Protein AF-A0A914J1D0-F1 (afdb_monomer_lite)

Radius of gyration: 21.4 Å; chains: 1; bounding box: 30×57×50 Å

Sequence (92 aa):
MIYHVSCHLLTYEIAFFRVMGAHKTFLIKRKYARAQKSNRPLPQWVRMKTGNKIRYNAKLLSCFQPIQYVCHQNRQVHSTLLIIQVTLWLSF

pLDDT: mean 70.21, std 15.89, range [41.91, 94.75]

Structure (mmCIF, N/CA/C/O backbone):
data_AF-A0A914J1D0-F1
#
_entry.id   AF-A0A914J1D0-F1
#
loop_
_atom_site.group_PDB
_atom_site.id
_atom_site.type_symbol
_atom_site.label_atom_id
_atom_site.label_alt_id
_atom_site.label_comp_id
_atom_site.label_asym_id
_atom_site.label_entity_id
_atom_site.label_seq_id
_atom_site.pdbx_PDB_ins_code
_atom_site.Cartn_x
_atom_site.Cartn_y
_atom_site.Cartn_z
_atom_site.occupancy
_atom_site.B_iso_or_equiv
_atom_site.auth_seq_id
_atom_site.auth_comp_id
_atom_site.auth_asym_id
_atom_site.auth_atom_id
_atom_site.pdbx_PDB_model_num
ATOM 1 N N . MET A 1 1 ? -0.233 34.440 -28.498 1.00 54.78 1 MET A N 1
ATOM 2 C CA . MET A 1 1 ? 0.849 33.602 -29.070 1.00 54.78 1 MET A CA 1
ATOM 3 C C . MET A 1 1 ? 1.921 33.180 -28.053 1.00 54.78 1 MET A C 1
ATOM 5 O O . MET A 1 1 ? 2.751 32.357 -28.399 1.00 54.78 1 MET A O 1
ATOM 9 N N . ILE A 1 2 ? 1.892 33.658 -26.799 1.00 53.38 2 ILE A N 1
ATOM 10 C CA . ILE A 1 2 ? 2.908 33.324 -25.775 1.00 53.38 2 ILE A CA 1
ATOM 11 C C . ILE A 1 2 ? 2.503 32.090 -24.934 1.00 53.38 2 ILE A C 1
ATOM 13 O O . ILE A 1 2 ? 3.347 31.280 -24.573 1.00 53.38 2 ILE A O 1
ATOM 17 N N . TYR A 1 3 ? 1.201 31.851 -24.730 1.00 53.41 3 TYR A N 1
ATOM 18 C CA . TYR A 1 3 ? 0.690 30.719 -23.935 1.00 53.41 3 TYR A CA 1
ATOM 19 C C . TYR A 1 3 ? 0.777 29.338 -24.614 1.00 53.41 3 TYR A C 1
ATOM 21 O O . TYR A 1 3 ? 0.647 28.318 -23.945 1.00 53.41 3 TYR A O 1
ATOM 29 N N . HIS A 1 4 ? 1.003 29.280 -25.932 1.00 55.62 4 HIS A N 1
ATOM 30 C CA . HIS A 1 4 ? 1.105 28.009 -26.664 1.00 55.62 4 HIS A CA 1
ATOM 31 C C . HIS A 1 4 ? 2.498 27.365 -26.521 1.00 55.62 4 HIS A C 1
ATOM 33 O 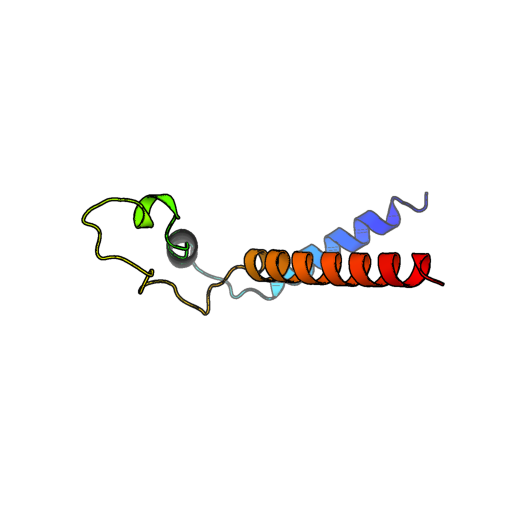O . HIS A 1 4 ? 2.630 26.144 -26.541 1.00 55.62 4 HIS A O 1
ATOM 39 N N . VAL A 1 5 ? 3.542 28.175 -26.307 1.00 55.78 5 VAL A N 1
ATOM 40 C CA . VAL A 1 5 ? 4.933 27.701 -26.196 1.00 55.78 5 VAL A CA 1
ATOM 41 C C . VAL A 1 5 ? 5.210 27.080 -24.819 1.00 55.78 5 VAL A C 1
ATOM 43 O O . VAL A 1 5 ? 5.932 26.091 -24.719 1.00 55.78 5 VAL A O 1
ATOM 46 N N . SER A 1 6 ? 4.556 27.564 -23.758 1.00 55.94 6 SER A N 1
ATOM 47 C CA . SER A 1 6 ? 4.678 26.992 -22.406 1.00 55.94 6 SER A CA 1
ATOM 48 C C . SER A 1 6 ? 4.064 25.590 -22.276 1.00 55.94 6 SER A C 1
ATOM 50 O O . SER A 1 6 ? 4.510 24.801 -21.446 1.00 55.94 6 SER A O 1
ATOM 52 N N . CYS A 1 7 ? 3.065 25.250 -23.101 1.00 50.38 7 CYS A N 1
ATOM 53 C CA . CYS A 1 7 ? 2.402 23.942 -23.059 1.00 50.38 7 CYS A CA 1
ATOM 54 C C . CYS A 1 7 ? 3.299 22.817 -23.605 1.00 50.38 7 CYS A C 1
ATOM 56 O O . CYS A 1 7 ? 3.330 21.722 -23.047 1.00 50.38 7 CYS A O 1
ATOM 58 N N . HIS A 1 8 ? 4.100 23.104 -24.635 1.00 56.94 8 HIS A N 1
ATOM 59 C CA . HIS A 1 8 ? 5.025 22.134 -25.220 1.00 56.94 8 HIS A CA 1
ATOM 60 C C . HIS A 1 8 ? 6.151 21.742 -24.249 1.00 56.94 8 HIS A C 1
ATOM 62 O O . HIS A 1 8 ? 6.426 20.555 -24.097 1.00 56.94 8 HIS A O 1
ATOM 68 N N . LEU A 1 9 ? 6.729 22.691 -23.506 1.00 55.38 9 LEU A N 1
ATOM 69 C CA . LEU A 1 9 ? 7.797 22.420 -22.527 1.00 55.38 9 LEU A CA 1
ATOM 70 C C . LEU A 1 9 ? 7.358 21.472 -21.395 1.00 55.38 9 LEU A C 1
ATOM 72 O O . LEU A 1 9 ? 8.126 20.609 -20.979 1.00 55.38 9 LEU A O 1
ATOM 76 N N . LEU A 1 10 ? 6.093 21.544 -20.970 1.00 55.38 10 LEU A N 1
ATOM 77 C CA . LEU A 1 10 ? 5.536 20.631 -19.965 1.00 55.38 10 LEU A CA 1
ATOM 78 C C . LEU A 1 10 ? 5.400 19.186 -20.477 1.00 55.38 10 LEU A C 1
ATOM 80 O O . LEU A 1 10 ? 5.451 18.249 -19.682 1.00 55.38 10 LEU A O 1
ATOM 84 N N . THR A 1 11 ? 5.255 18.970 -21.790 1.00 58.69 11 THR A N 1
ATOM 85 C CA . THR A 1 11 ? 5.155 17.611 -22.356 1.00 58.69 11 THR A CA 1
ATOM 86 C C . THR A 1 11 ? 6.498 16.877 -22.397 1.00 58.69 11 THR A C 1
ATOM 88 O O . THR A 1 11 ? 6.530 15.665 -22.168 1.00 58.69 11 THR A O 1
ATOM 91 N N . TYR A 1 12 ? 7.606 17.593 -22.616 1.00 59.00 12 TYR A N 1
ATOM 92 C CA . TYR A 1 12 ? 8.948 16.998 -22.664 1.00 59.00 12 TYR A CA 1
ATOM 93 C C . TYR A 1 12 ? 9.468 16.620 -21.268 1.00 59.00 12 TYR A C 1
ATOM 95 O O . TYR A 1 12 ? 10.049 15.548 -21.103 1.00 59.00 12 TYR A O 1
ATOM 103 N N . GLU A 1 13 ? 9.162 17.417 -20.241 1.00 57.00 13 GLU A N 1
ATOM 104 C CA . GLU A 1 13 ? 9.497 17.105 -18.840 1.00 57.00 13 GLU A CA 1
ATOM 105 C C . GLU A 1 13 ? 8.779 15.836 -18.334 1.00 57.00 13 GLU A C 1
ATOM 107 O O . GLU A 1 13 ? 9.373 14.968 -17.688 1.00 57.00 13 GLU A O 1
ATOM 112 N N . ILE A 1 14 ? 7.502 15.657 -18.698 1.00 58.56 14 ILE A N 1
ATOM 113 C CA . ILE A 1 14 ? 6.734 14.442 -18.366 1.00 58.56 14 ILE A CA 1
ATOM 114 C C . ILE A 1 14 ? 7.272 13.216 -19.131 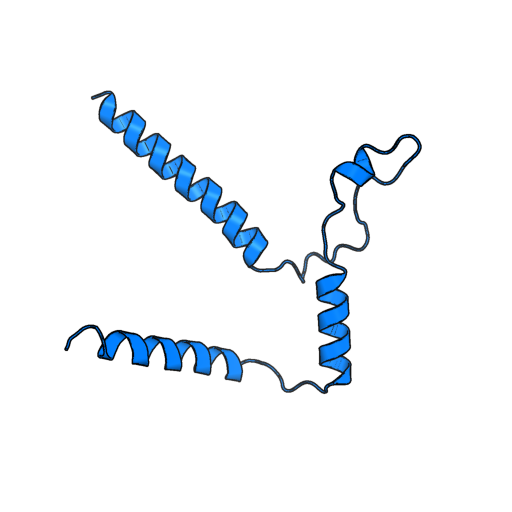1.00 58.56 14 ILE A C 1
ATOM 116 O O . ILE A 1 14 ? 7.213 12.088 -18.628 1.00 58.56 14 ILE A O 1
ATOM 120 N N . ALA A 1 15 ? 7.807 13.411 -20.341 1.00 56.81 15 ALA A N 1
ATOM 121 C CA . ALA A 1 15 ? 8.412 12.342 -21.132 1.00 56.81 15 ALA A CA 1
ATOM 122 C C . ALA A 1 15 ? 9.761 11.875 -20.554 1.00 56.81 15 ALA A C 1
ATOM 124 O O . ALA A 1 15 ? 10.005 10.668 -20.512 1.00 56.81 15 ALA A O 1
ATOM 125 N N . PHE A 1 16 ? 10.593 12.783 -20.034 1.00 53.59 16 PHE A N 1
ATOM 126 C CA . PHE A 1 16 ? 11.893 12.451 -19.435 1.00 53.59 16 PHE A CA 1
ATOM 127 C C . PHE A 1 16 ? 11.762 11.528 -18.208 1.00 53.59 16 PHE A C 1
ATOM 129 O O . PHE A 1 16 ? 12.455 10.514 -18.095 1.00 53.59 16 PHE A O 1
ATOM 136 N N . PHE A 1 17 ? 10.777 11.779 -17.338 1.00 51.03 17 PHE A N 1
ATOM 137 C CA . PHE A 1 17 ? 10.522 10.939 -16.159 1.00 51.03 17 PHE A CA 1
ATOM 138 C C . PHE A 1 17 ? 10.069 9.503 -16.483 1.00 51.03 17 PHE A C 1
ATOM 140 O O . PHE A 1 17 ? 10.221 8.608 -15.648 1.00 51.03 17 PHE A O 1
ATOM 147 N N . ARG A 1 18 ? 9.527 9.243 -17.683 1.00 55.34 18 ARG A N 1
ATOM 148 C CA . ARG A 1 18 ? 9.163 7.879 -18.111 1.00 55.34 18 ARG A CA 1
ATOM 149 C C . ARG A 1 18 ? 10.384 7.018 -18.447 1.00 55.34 18 ARG A C 1
ATOM 151 O O . ARG A 1 18 ? 10.275 5.795 -18.381 1.00 55.34 18 ARG A O 1
ATOM 158 N N . VAL A 1 19 ? 11.521 7.633 -18.779 1.00 56.88 19 VAL A N 1
ATOM 159 C CA . VAL A 1 19 ? 12.717 6.943 -19.294 1.00 56.88 19 VAL A CA 1
ATOM 160 C C . VAL A 1 19 ? 13.640 6.447 -18.172 1.00 56.88 19 VAL A C 1
ATOM 162 O O . VAL A 1 19 ? 14.345 5.462 -18.361 1.00 56.88 19 VAL A O 1
ATOM 165 N N . MET A 1 20 ? 13.576 7.022 -16.964 1.00 68.00 20 MET A N 1
ATOM 166 C CA . MET A 1 20 ? 14.396 6.571 -15.822 1.00 68.00 20 MET A CA 1
ATOM 167 C C . MET A 1 20 ? 13.833 5.347 -15.070 1.00 68.00 20 MET A C 1
ATOM 169 O O . MET A 1 20 ? 14.386 4.913 -14.059 1.00 68.00 20 MET A O 1
ATOM 173 N N . GLY A 1 21 ? 12.715 4.776 -15.529 1.00 67.44 21 GLY A N 1
ATOM 174 C CA . GLY A 1 21 ? 12.129 3.573 -14.944 1.00 67.44 21 GLY A CA 1
ATOM 175 C C . GLY A 1 21 ? 12.717 2.296 -15.544 1.00 67.44 21 GLY A C 1
ATOM 176 O O . GLY A 1 21 ? 12.671 2.092 -16.752 1.00 67.44 21 GLY A O 1
ATOM 177 N N . ALA A 1 22 ? 13.199 1.372 -14.710 1.00 78.94 22 ALA A N 1
ATOM 178 C CA . ALA A 1 22 ? 13.629 0.060 -15.196 1.00 78.94 22 ALA A CA 1
ATOM 179 C C . ALA A 1 22 ? 12.465 -0.702 -15.868 1.00 78.94 22 ALA A C 1
ATOM 181 O O . ALA A 1 22 ? 11.369 -0.790 -15.305 1.00 78.94 22 ALA A O 1
ATOM 182 N N . HIS A 1 23 ? 12.711 -1.321 -17.028 1.00 85.06 23 HIS A N 1
ATOM 183 C CA . HIS A 1 23 ? 11.702 -2.106 -17.744 1.00 85.06 23 HIS A CA 1
ATOM 184 C C . HIS A 1 23 ? 11.279 -3.335 -16.913 1.00 85.06 23 HIS A C 1
ATOM 186 O O . HIS A 1 23 ? 12.080 -4.226 -16.632 1.00 85.06 23 HIS A O 1
ATOM 192 N N . LYS A 1 24 ? 10.015 -3.373 -16.466 1.00 85.75 24 LYS A N 1
ATOM 193 C CA . LYS A 1 24 ? 9.446 -4.468 -15.65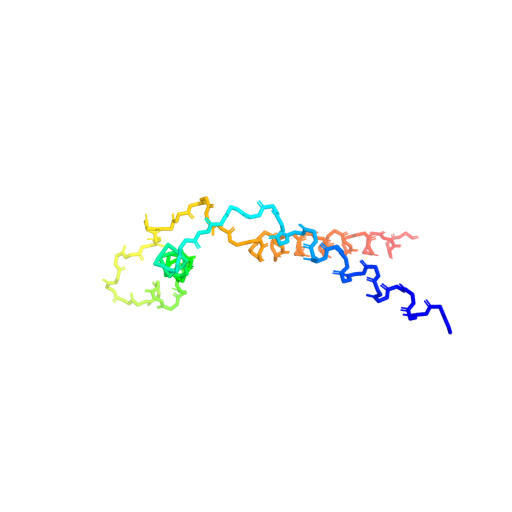4 1.00 85.75 24 LYS A CA 1
ATOM 194 C C . LYS A 1 24 ? 8.414 -5.273 -16.440 1.00 85.75 24 LYS A C 1
ATOM 196 O O . LYS A 1 24 ? 7.636 -4.713 -17.214 1.00 85.75 24 LYS A O 1
ATOM 201 N N . THR A 1 25 ? 8.332 -6.570 -16.150 1.00 94.38 25 THR A N 1
ATOM 202 C CA . THR A 1 25 ? 7.292 -7.455 -16.697 1.00 94.38 25 THR A CA 1
ATOM 203 C C . THR A 1 25 ? 5.902 -7.107 -16.147 1.00 94.38 25 THR A C 1
ATOM 205 O O . THR A 1 25 ? 5.761 -6.493 -15.083 1.00 94.38 25 THR A O 1
ATOM 208 N N . PHE A 1 26 ? 4.843 -7.517 -16.852 1.00 93.38 26 PHE A N 1
ATOM 209 C CA . PHE A 1 26 ? 3.452 -7.264 -16.447 1.00 93.38 26 PHE A CA 1
ATOM 210 C C . PHE A 1 26 ? 3.107 -7.859 -15.071 1.00 93.38 26 PHE A C 1
ATOM 212 O O . PHE A 1 26 ? 2.434 -7.222 -14.260 1.00 93.38 26 PHE A O 1
ATOM 219 N N . LEU A 1 27 ? 3.629 -9.050 -14.765 1.00 94.75 27 LEU A N 1
ATOM 220 C CA . LEU A 1 27 ? 3.430 -9.708 -13.471 1.00 94.75 27 LEU A CA 1
ATOM 221 C C . LEU A 1 27 ? 4.002 -8.877 -12.316 1.00 94.75 27 LEU A C 1
ATOM 223 O O . LEU A 1 27 ? 3.335 -8.696 -11.293 1.00 94.75 27 LEU A O 1
ATOM 227 N N . ILE A 1 28 ? 5.201 -8.319 -12.504 1.00 93.06 28 ILE A N 1
ATOM 228 C CA . ILE A 1 28 ? 5.858 -7.446 -11.527 1.00 93.06 28 ILE A CA 1
ATOM 229 C C . ILE A 1 28 ? 5.056 -6.150 -11.347 1.00 93.06 28 ILE A C 1
ATOM 231 O O . ILE A 1 28 ? 4.767 -5.759 -10.215 1.00 93.06 28 ILE A O 1
ATOM 235 N N . LYS A 1 29 ? 4.609 -5.527 -12.444 1.00 89.62 29 LYS A N 1
ATOM 236 C CA . LYS A 1 29 ? 3.750 -4.329 -12.399 1.00 89.62 29 LYS A CA 1
ATOM 237 C C . LYS A 1 29 ? 2.459 -4.589 -11.612 1.00 89.62 29 LYS A C 1
ATOM 239 O O . LYS A 1 29 ? 2.095 -3.799 -10.742 1.00 89.62 29 LYS A O 1
ATOM 244 N N . ARG A 1 30 ? 1.807 -5.737 -11.832 1.00 94.31 30 ARG A N 1
ATOM 245 C CA . ARG A 1 30 ? 0.597 -6.142 -11.096 1.00 94.31 30 ARG A CA 1
ATOM 246 C C . ARG A 1 30 ? 0.871 -6.363 -9.605 1.00 94.31 30 ARG A C 1
ATOM 248 O O . ARG A 1 30 ? 0.039 -5.998 -8.774 1.00 94.31 30 ARG A O 1
ATOM 255 N N . LYS A 1 31 ? 2.032 -6.930 -9.253 1.00 91.31 31 LYS A N 1
ATOM 256 C CA . LYS A 1 31 ? 2.465 -7.101 -7.856 1.00 91.31 31 LYS A CA 1
ATOM 257 C C . LYS A 1 31 ? 2.658 -5.746 -7.169 1.00 91.31 31 LYS A C 1
ATOM 259 O O . LYS A 1 31 ? 2.134 -5.559 -6.073 1.00 91.31 31 LYS A O 1
ATOM 264 N N . TYR A 1 32 ? 3.315 -4.792 -7.829 1.00 88.62 32 TYR A N 1
ATOM 265 C CA . TYR A 1 32 ? 3.499 -3.442 -7.286 1.00 88.62 32 TYR A CA 1
ATOM 266 C C . TYR A 1 32 ? 2.185 -2.674 -7.145 1.00 88.62 32 TYR A C 1
ATOM 268 O O . TYR A 1 32 ? 1.956 -2.077 -6.099 1.00 88.62 32 TYR A O 1
ATOM 276 N N . ALA A 1 33 ? 1.279 -2.760 -8.122 1.00 88.94 33 ALA A N 1
ATOM 277 C CA . ALA A 1 33 ? -0.036 -2.124 -8.024 1.00 88.94 33 ALA A CA 1
ATOM 278 C C . ALA A 1 33 ? -0.852 -2.656 -6.827 1.00 88.94 33 ALA A C 1
ATOM 280 O O . ALA A 1 33 ? -1.488 -1.888 -6.103 1.00 88.94 33 ALA A O 1
ATOM 281 N N . ARG A 1 34 ? -0.800 -3.973 -6.568 1.00 89.62 34 ARG A N 1
ATOM 282 C CA . AR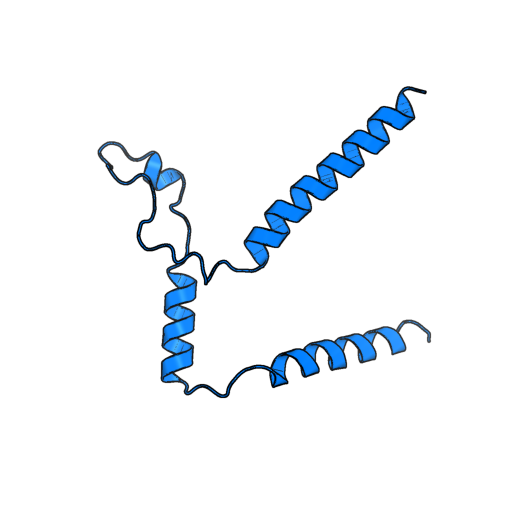G A 1 34 ? -1.425 -4.578 -5.378 1.00 89.62 34 ARG A CA 1
ATOM 283 C C . ARG A 1 34 ? -0.765 -4.098 -4.084 1.00 89.62 34 ARG A C 1
ATOM 285 O O . ARG A 1 34 ? -1.480 -3.709 -3.167 1.00 89.62 34 ARG A O 1
ATOM 292 N N . ALA A 1 35 ? 0.567 -4.073 -4.030 1.00 86.06 35 ALA A N 1
ATOM 293 C CA . ALA A 1 35 ? 1.311 -3.599 -2.862 1.00 86.06 35 ALA A CA 1
ATOM 294 C C . ALA A 1 35 ? 1.006 -2.124 -2.540 1.00 86.06 35 ALA A C 1
ATOM 296 O O . ALA A 1 35 ? 0.723 -1.792 -1.391 1.00 86.06 35 ALA A O 1
ATOM 297 N N . GLN A 1 36 ? 0.954 -1.260 -3.557 1.00 86.06 36 GLN A N 1
ATOM 298 C CA . GLN A 1 36 ? 0.551 0.143 -3.417 1.00 86.06 36 GLN A CA 1
ATOM 299 C C . GLN A 1 36 ? -0.890 0.274 -2.905 1.00 86.06 36 GLN A C 1
ATOM 301 O O . GLN A 1 36 ? -1.161 1.088 -2.024 1.00 86.06 36 GLN A O 1
ATOM 306 N N . LYS A 1 37 ? -1.821 -0.561 -3.392 1.00 86.19 37 LYS A N 1
ATOM 307 C CA . LYS A 1 37 ? -3.213 -0.565 -2.914 1.00 86.19 37 LYS A CA 1
ATOM 308 C C . LYS A 1 37 ? -3.330 -0.998 -1.449 1.00 86.19 37 LYS A C 1
ATOM 310 O O . LYS A 1 37 ? -4.202 -0.487 -0.750 1.00 86.19 37 LYS A O 1
ATOM 315 N N . SER A 1 38 ? -2.483 -1.919 -0.994 1.00 85.69 38 SER A N 1
ATOM 316 C CA . SER A 1 38 ? -2.452 -2.392 0.395 1.00 85.69 38 SER A CA 1
ATOM 317 C C . SER A 1 38 ? -1.785 -1.411 1.364 1.00 85.69 38 SER A C 1
ATOM 319 O O . SER A 1 38 ? -2.073 -1.469 2.558 1.00 85.69 38 SER A O 1
ATOM 321 N N . ASN A 1 39 ? -0.951 -0.488 0.876 1.00 83.81 39 ASN A N 1
ATOM 322 C CA . ASN A 1 39 ? -0.246 0.504 1.692 1.00 83.81 39 ASN A CA 1
ATOM 323 C C . ASN A 1 39 ? -1.146 1.682 2.122 1.00 83.81 39 ASN A C 1
ATOM 325 O O . ASN A 1 39 ? -0.799 2.848 1.947 1.00 83.81 39 ASN A O 1
ATOM 329 N N . ARG A 1 40 ? -2.346 1.386 2.634 1.00 84.25 40 ARG A N 1
ATOM 330 C CA . ARG A 1 40 ? -3.317 2.383 3.107 1.00 84.25 40 ARG A CA 1
ATOM 331 C C . ARG A 1 40 ? -3.309 2.454 4.639 1.00 84.25 40 ARG A C 1
ATOM 333 O O . ARG A 1 40 ? -3.212 1.408 5.294 1.00 84.25 40 ARG A O 1
ATOM 340 N N . PRO A 1 41 ? -3.435 3.656 5.230 1.00 86.06 41 PRO A N 1
ATOM 341 C CA . PRO A 1 41 ? -3.565 3.799 6.675 1.00 86.06 41 PRO A CA 1
ATOM 342 C C . PRO A 1 41 ? -4.909 3.245 7.168 1.00 86.06 41 PRO A C 1
ATOM 344 O O . PRO A 1 41 ? -5.899 3.221 6.436 1.00 86.06 41 PRO A O 1
ATOM 347 N N . LEU A 1 42 ? -4.942 2.807 8.430 1.00 86.88 42 LEU A N 1
ATOM 348 C CA . LEU A 1 42 ? -6.152 2.291 9.070 1.00 86.88 42 LEU A CA 1
ATOM 349 C C . LEU A 1 42 ? -7.234 3.393 9.140 1.00 86.88 42 LEU A C 1
ATOM 351 O O . LEU A 1 42 ? -6.969 4.438 9.754 1.00 86.88 42 LEU A O 1
ATOM 355 N N . PRO A 1 43 ? -8.438 3.174 8.572 1.00 89.81 43 PRO A N 1
ATOM 356 C CA . PRO A 1 43 ? -9.525 4.149 8.613 1.00 89.81 43 PRO A CA 1
ATOM 357 C C . PRO A 1 43 ? -9.992 4.439 10.039 1.00 89.81 43 PRO A C 1
ATOM 359 O O . PRO A 1 43 ? -9.997 3.551 10.894 1.00 89.81 43 PRO A O 1
ATOM 362 N N . GLN A 1 44 ? -10.445 5.669 10.283 1.00 89.31 44 GLN A N 1
ATOM 363 C CA . GLN A 1 44 ? -10.838 6.116 11.620 1.00 89.31 44 GLN A CA 1
ATOM 364 C C . GLN A 1 44 ? -11.999 5.300 12.202 1.00 89.31 44 GLN A C 1
ATOM 366 O O . GLN A 1 44 ? -11.930 4.863 13.345 1.00 89.31 44 GLN A O 1
ATOM 371 N N . TRP A 1 45 ? -13.026 5.003 11.405 1.00 91.31 45 TRP A N 1
ATOM 372 C CA . TRP A 1 45 ? -14.187 4.228 11.856 1.00 91.31 45 TRP A CA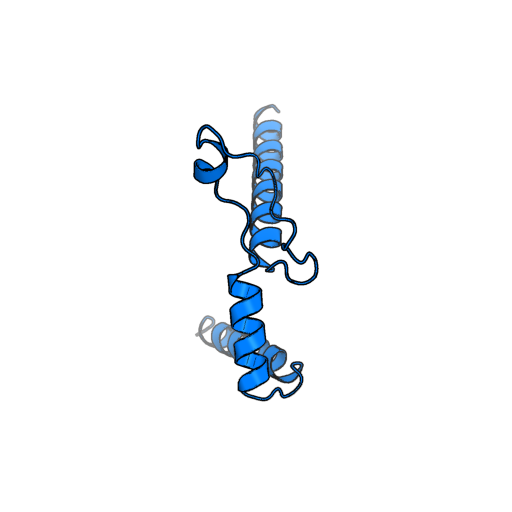 1
ATOM 373 C C . TRP A 1 45 ? -13.839 2.813 12.333 1.00 91.31 45 TRP A C 1
ATOM 375 O O . TRP A 1 45 ? -14.536 2.278 13.187 1.00 91.31 45 TRP A O 1
ATOM 385 N N . VAL A 1 46 ? -12.744 2.211 11.849 1.00 90.50 46 VAL A N 1
ATOM 386 C CA . VAL A 1 46 ? -12.285 0.892 12.323 1.00 90.50 46 VAL A CA 1
ATOM 387 C C . VAL A 1 46 ? -11.758 0.974 13.755 1.00 90.50 46 VAL A C 1
ATOM 389 O O . VAL A 1 46 ? -11.942 0.029 14.522 1.00 90.50 46 VAL A O 1
ATOM 392 N N . ARG A 1 47 ? -11.140 2.105 14.119 1.00 88.06 47 ARG A N 1
ATOM 393 C CA . ARG A 1 47 ? -10.646 2.376 15.478 1.00 88.06 47 ARG A CA 1
ATOM 394 C C . ARG A 1 47 ? -11.790 2.602 16.460 1.00 88.06 47 ARG A C 1
ATOM 396 O O . ARG A 1 47 ? -11.642 2.303 17.634 1.00 88.06 47 ARG A O 1
ATOM 403 N N . MET A 1 48 ? -12.917 3.113 15.964 1.00 88.44 48 MET A N 1
ATOM 404 C CA . MET A 1 48 ? -14.104 3.424 16.766 1.00 88.44 48 MET A CA 1
ATOM 405 C C . MET A 1 48 ? -15.005 2.204 17.017 1.00 88.44 48 MET A C 1
ATOM 407 O O . MET A 1 48 ? -15.950 2.298 17.792 1.00 88.44 48 MET A O 1
ATOM 411 N N . LYS A 1 49 ? -14.738 1.053 16.382 1.00 91.88 49 LYS A N 1
ATOM 412 C CA . LYS A 1 49 ? -15.502 -0.179 16.617 1.00 91.88 49 LYS A CA 1
ATOM 413 C C . LYS A 1 49 ? -15.179 -0.774 17.990 1.00 91.88 49 LYS A C 1
ATOM 415 O O . LYS A 1 49 ? -14.026 -1.098 18.277 1.00 91.88 49 LYS A O 1
ATOM 420 N N . THR A 1 50 ? -16.210 -0.990 18.798 1.00 90.44 50 THR A N 1
ATOM 421 C CA . THR A 1 50 ? -16.113 -1.651 20.105 1.00 90.44 50 THR A CA 1
ATOM 422 C C . THR A 1 50 ? -15.585 -3.083 19.954 1.00 90.44 50 THR A C 1
ATOM 424 O O . THR A 1 50 ? -16.001 -3.808 19.054 1.00 90.44 50 THR A O 1
ATOM 427 N N . GLY A 1 51 ? -14.643 -3.490 20.812 1.00 90.25 51 GLY A N 1
ATOM 428 C CA . GLY A 1 51 ? -14.037 -4.832 20.785 1.00 90.25 51 GLY A CA 1
ATOM 429 C C . GLY A 1 51 ? -12.848 -5.015 19.826 1.00 90.25 51 GLY A C 1
ATOM 430 O O . GLY A 1 51 ? -12.244 -6.088 19.813 1.00 90.25 51 GLY A O 1
ATOM 431 N N . ASN A 1 52 ? -12.443 -3.990 19.063 1.00 87.19 52 ASN A N 1
ATOM 432 C CA . ASN A 1 52 ? -11.259 -4.064 18.198 1.00 87.19 52 ASN A CA 1
ATOM 433 C C . ASN A 1 52 ? -9.956 -3.725 18.951 1.00 87.19 52 ASN A C 1
ATOM 435 O O . ASN A 1 52 ? -9.796 -2.630 19.481 1.00 87.19 52 ASN A O 1
ATOM 439 N N . LYS A 1 53 ? -8.966 -4.632 18.921 1.00 87.38 53 LYS A N 1
ATOM 440 C CA . LYS A 1 53 ? -7.615 -4.416 19.500 1.00 87.38 53 LYS A CA 1
ATOM 441 C C . LYS A 1 53 ? -6.613 -3.758 18.533 1.00 87.38 53 LYS A C 1
ATOM 443 O O . LYS A 1 53 ? -5.487 -3.448 18.914 1.00 87.38 53 LYS A O 1
ATOM 448 N N . ILE A 1 54 ? -6.994 -3.563 17.270 1.00 85.31 54 ILE A N 1
ATOM 449 C CA . ILE A 1 54 ? -6.101 -3.097 16.197 1.00 85.31 54 ILE A CA 1
ATOM 450 C C . ILE A 1 54 ? -5.925 -1.571 16.284 1.00 85.31 54 ILE A C 1
ATOM 452 O O . ILE A 1 54 ? -6.881 -0.833 16.056 1.00 85.31 54 ILE A O 1
ATOM 456 N N . ARG A 1 55 ? -4.703 -1.088 16.569 1.00 82.81 55 ARG A N 1
ATOM 457 C CA . ARG A 1 55 ? -4.400 0.359 16.689 1.00 82.81 55 ARG A CA 1
ATOM 458 C C . ARG A 1 55 ? -3.640 0.962 15.505 1.00 82.81 55 ARG A C 1
ATOM 460 O O . ARG A 1 55 ? -3.864 2.121 15.160 1.00 82.81 55 ARG A O 1
ATOM 467 N N . TYR A 1 56 ? -2.763 0.189 14.873 1.00 84.94 56 TYR A N 1
ATOM 468 C CA . TYR A 1 56 ? -1.959 0.613 13.725 1.00 84.94 56 TYR A CA 1
ATOM 469 C C . TYR A 1 56 ? -1.815 -0.527 12.708 1.00 84.94 56 TYR A C 1
ATOM 471 O O . TYR A 1 56 ? -1.985 -1.700 13.040 1.00 84.94 56 TYR A O 1
ATOM 479 N N . ASN A 1 57 ? -1.531 -0.184 11.447 1.00 83.19 57 ASN A N 1
ATOM 480 C CA . ASN A 1 57 ? -1.312 -1.167 10.386 1.00 83.19 57 ASN A CA 1
ATOM 481 C C . ASN A 1 57 ? 0.159 -1.611 10.383 1.00 83.19 57 ASN A C 1
ATOM 483 O O . ASN A 1 57 ? 1.009 -0.911 9.842 1.00 83.19 57 ASN A O 1
ATOM 487 N N . ALA A 1 58 ? 0.451 -2.784 10.948 1.00 80.38 58 ALA A N 1
ATOM 488 C CA . ALA A 1 58 ? 1.806 -3.348 10.986 1.00 80.38 58 ALA A CA 1
ATOM 489 C C . ALA A 1 58 ? 2.366 -3.738 9.600 1.00 80.38 58 ALA A C 1
ATOM 491 O O . ALA A 1 58 ? 3.555 -3.999 9.469 1.00 80.38 58 ALA A O 1
ATOM 492 N N . LYS A 1 59 ? 1.523 -3.786 8.557 1.00 78.38 59 LYS A N 1
ATOM 493 C CA . LYS A 1 59 ? 1.918 -4.120 7.176 1.00 78.38 59 LYS A CA 1
ATOM 494 C C . LYS A 1 59 ? 2.191 -2.883 6.315 1.00 78.38 59 LYS A C 1
ATOM 496 O O . LYS A 1 59 ? 2.421 -3.023 5.115 1.00 78.38 59 LYS A O 1
ATOM 501 N N . LEU A 1 60 ? 2.107 -1.682 6.894 1.00 77.88 60 LEU A N 1
ATOM 502 C CA . LEU A 1 60 ? 2.409 -0.445 6.184 1.00 77.88 60 LEU A CA 1
ATOM 503 C C . LEU A 1 60 ? 3.917 -0.401 5.894 1.00 77.88 60 LEU A C 1
ATOM 505 O O . LEU A 1 60 ? 4.727 -0.369 6.816 1.00 77.88 60 LEU A O 1
ATOM 509 N N . LEU A 1 61 ? 4.295 -0.418 4.617 1.00 73.88 61 LEU A N 1
ATOM 510 C CA . LEU A 1 61 ? 5.696 -0.353 4.203 1.00 73.88 61 LEU A CA 1
ATOM 511 C C . LEU A 1 61 ? 6.082 1.119 4.007 1.00 73.88 61 LEU A C 1
ATOM 513 O O . LEU A 1 61 ? 5.542 1.801 3.129 1.00 73.88 61 LEU A O 1
ATOM 517 N N . SER A 1 62 ? 7.023 1.603 4.822 1.00 65.50 62 SER A N 1
ATOM 518 C CA . SER A 1 62 ? 7.481 3.002 4.838 1.00 65.50 62 SER A CA 1
ATOM 519 C C . SER A 1 62 ? 8.133 3.434 3.520 1.00 65.50 62 SER A C 1
ATOM 521 O O . SER A 1 62 ? 7.914 4.549 3.059 1.00 65.50 62 SER A O 1
ATOM 523 N N . CYS A 1 63 ? 8.841 2.532 2.839 1.00 59.06 63 CYS A N 1
ATOM 524 C CA . CYS A 1 63 ? 9.531 2.822 1.578 1.00 59.06 63 CYS A CA 1
ATOM 525 C C . CYS A 1 63 ? 8.592 3.012 0.365 1.00 59.06 63 CYS A C 1
ATOM 527 O O . CYS A 1 63 ? 9.065 3.296 -0.731 1.00 59.06 63 CYS A O 1
ATOM 529 N N . PHE A 1 64 ? 7.273 2.837 0.534 1.00 56.38 64 PHE A N 1
ATOM 530 C CA . PHE A 1 64 ? 6.261 2.976 -0.525 1.00 56.38 64 PHE A CA 1
ATOM 531 C C . PHE A 1 64 ? 5.257 4.106 -0.258 1.00 56.38 64 PHE A C 1
ATOM 533 O O . PHE A 1 64 ? 4.165 4.100 -0.837 1.00 56.38 64 PHE A O 1
ATOM 540 N N . GLN A 1 65 ? 5.568 5.055 0.633 1.00 56.50 65 GLN A N 1
ATOM 541 C CA . GLN A 1 65 ? 4.678 6.195 0.849 1.00 56.50 65 GLN A CA 1
ATOM 542 C C . GLN A 1 65 ? 4.535 7.012 -0.450 1.00 56.50 65 GLN A C 1
ATOM 544 O O . GLN A 1 65 ? 5.538 7.448 -1.016 1.00 56.50 65 GLN A O 1
ATOM 549 N N . PRO A 1 66 ? 3.306 7.218 -0.958 1.00 56.31 66 PRO A N 1
ATOM 550 C CA . PRO A 1 66 ? 3.110 8.023 -2.151 1.00 56.31 66 PRO A CA 1
ATOM 551 C C . PRO A 1 66 ? 3.415 9.495 -1.855 1.00 56.31 66 PRO A C 1
ATOM 553 O O . PRO A 1 66 ? 2.998 10.022 -0.822 1.00 56.31 66 PRO A O 1
ATOM 556 N N . ILE A 1 67 ? 4.054 10.177 -2.812 1.00 53.78 67 ILE A N 1
ATOM 557 C CA . ILE A 1 67 ? 4.372 11.620 -2.793 1.00 53.78 67 ILE A CA 1
ATOM 558 C C . ILE A 1 67 ? 3.146 12.478 -2.408 1.00 53.78 67 ILE A C 1
ATOM 560 O O . ILE A 1 67 ? 3.297 13.536 -1.805 1.00 53.78 67 ILE A O 1
ATOM 564 N N . GLN A 1 68 ? 1.918 12.005 -2.664 1.00 50.31 68 GLN A N 1
ATOM 565 C CA . GLN A 1 68 ? 0.675 12.670 -2.247 1.00 50.31 68 GLN A CA 1
ATOM 566 C C . GLN A 1 68 ? 0.567 12.914 -0.732 1.00 50.31 68 GLN A C 1
ATOM 568 O O . GLN A 1 68 ? 0.090 13.976 -0.338 1.00 50.31 68 GLN A O 1
ATOM 573 N N . TYR A 1 69 ? 1.027 11.990 0.120 1.00 53.53 69 TYR A N 1
ATOM 574 C CA . TYR A 1 69 ? 0.988 12.191 1.576 1.00 53.53 69 TYR A CA 1
ATOM 575 C C . TYR A 1 69 ? 2.021 13.229 2.031 1.00 53.53 69 TYR A C 1
ATOM 577 O O . TYR A 1 69 ? 1.717 14.062 2.880 1.00 53.53 69 TYR A O 1
ATOM 585 N N . VAL A 1 70 ? 3.198 13.254 1.399 1.00 53.19 70 VAL A N 1
ATOM 586 C CA . VAL A 1 70 ? 4.235 14.270 1.649 1.00 53.19 70 VAL A CA 1
ATOM 587 C C . VAL A 1 70 ? 3.787 15.649 1.147 1.00 53.19 70 VAL A C 1
ATOM 589 O O . VAL A 1 70 ? 4.023 16.649 1.816 1.00 53.19 70 VAL A O 1
ATOM 592 N N . CYS A 1 71 ? 3.086 15.724 0.011 1.00 48.25 71 CYS A N 1
ATOM 593 C CA . CYS A 1 71 ? 2.558 16.974 -0.543 1.00 48.25 71 CYS A CA 1
ATOM 594 C C . CYS A 1 71 ? 1.383 17.537 0.275 1.00 48.25 71 CYS A C 1
ATOM 596 O O . CYS A 1 71 ? 1.316 18.746 0.460 1.00 48.25 71 CYS A O 1
ATOM 598 N N . HIS A 1 72 ? 0.484 16.701 0.815 1.00 49.06 72 HIS A N 1
ATOM 599 C CA . HIS A 1 72 ? -0.591 17.172 1.700 1.00 49.06 72 HIS A CA 1
ATOM 600 C C . HIS A 1 72 ? -0.035 17.703 3.032 1.00 49.06 72 HIS A C 1
ATOM 602 O O . HIS A 1 72 ? -0.454 18.767 3.486 1.00 49.06 72 HIS A O 1
ATOM 608 N N . GLN A 1 73 ? 0.947 17.010 3.625 1.00 41.91 73 GLN A N 1
ATOM 609 C CA . GLN A 1 73 ? 1.637 17.477 4.834 1.00 41.91 73 GLN A CA 1
ATOM 610 C C . GLN A 1 73 ? 2.392 18.797 4.567 1.00 41.91 73 GLN A C 1
ATOM 612 O O . GLN A 1 73 ? 2.272 19.738 5.347 1.00 41.91 73 GLN A O 1
ATOM 617 N N . ASN A 1 74 ? 3.091 18.901 3.426 1.00 48.00 74 ASN A N 1
ATOM 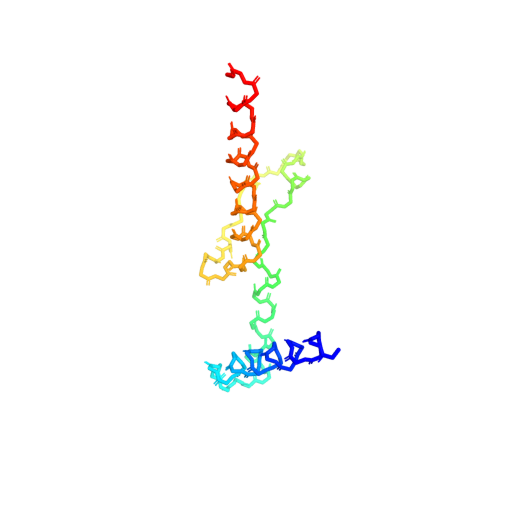618 C CA . ASN A 1 74 ? 3.815 20.115 3.024 1.00 48.00 74 ASN A CA 1
ATOM 619 C C . ASN A 1 74 ? 2.899 21.278 2.588 1.00 48.00 74 ASN A C 1
ATOM 621 O O . ASN A 1 74 ? 3.257 22.443 2.742 1.00 48.00 74 ASN A O 1
ATOM 625 N N . ARG A 1 75 ? 1.693 21.001 2.077 1.00 44.12 75 ARG A N 1
ATOM 626 C CA . ARG A 1 75 ? 0.707 22.036 1.726 1.00 44.12 75 ARG A CA 1
ATOM 627 C C . ARG A 1 75 ? 0.111 22.692 2.971 1.00 44.12 75 ARG A C 1
ATOM 629 O O . ARG A 1 75 ? -0.065 23.904 2.962 1.00 44.12 75 ARG A O 1
ATOM 636 N N . GLN A 1 76 ? -0.151 21.922 4.033 1.00 45.22 76 GLN A N 1
ATOM 637 C CA . GLN A 1 76 ? -0.673 22.475 5.289 1.00 45.22 76 GLN A CA 1
ATOM 638 C C . GLN A 1 76 ? 0.337 23.389 5.998 1.00 45.22 76 GLN A C 1
ATOM 640 O O . GLN A 1 76 ? -0.051 24.459 6.461 1.00 45.22 76 GLN A O 1
ATOM 645 N N . VAL A 1 77 ? 1.627 23.033 6.013 1.00 56.66 77 VAL A N 1
ATOM 646 C CA . VAL A 1 77 ? 2.680 23.888 6.605 1.00 56.66 77 VAL A CA 1
ATOM 647 C C . VAL A 1 77 ? 2.927 25.166 5.798 1.00 56.66 77 VAL A C 1
ATOM 649 O O . VAL A 1 77 ? 3.189 26.211 6.381 1.00 56.66 77 VAL A O 1
ATOM 652 N N . HIS A 1 78 ? 2.787 25.133 4.468 1.00 56.44 78 HIS A N 1
ATOM 653 C CA . HIS A 1 78 ? 2.961 26.334 3.646 1.00 56.44 78 HIS A CA 1
ATOM 654 C C . HIS A 1 78 ? 1.769 27.300 3.781 1.00 56.44 78 HIS A C 1
ATOM 656 O O . HIS A 1 78 ? 1.963 28.512 3.829 1.00 56.44 78 HIS A O 1
ATOM 662 N N . SER A 1 79 ? 0.540 26.783 3.931 1.00 57.38 79 SER A N 1
ATOM 663 C CA . SER A 1 79 ? -0.637 27.622 4.197 1.00 57.38 79 SER A CA 1
ATOM 664 C C . SER A 1 79 ? -0.616 28.282 5.578 1.00 57.38 79 SER A C 1
ATOM 666 O O . SER A 1 79 ? -1.037 29.427 5.695 1.00 57.38 79 SER A O 1
ATOM 668 N N . THR A 1 80 ? -0.111 27.615 6.622 1.00 60.31 80 THR A N 1
ATOM 669 C CA . THR A 1 80 ? -0.051 28.209 7.969 1.00 60.31 80 THR A CA 1
ATOM 670 C C . THR A 1 80 ? 1.042 29.266 8.088 1.00 60.31 80 THR A C 1
ATOM 672 O O . THR A 1 80 ? 0.810 30.295 8.714 1.00 60.31 80 THR A O 1
ATOM 675 N N . LEU A 1 81 ? 2.196 29.065 7.444 1.00 62.78 81 LEU A N 1
ATOM 676 C CA . LEU A 1 81 ? 3.267 30.067 7.394 1.00 62.78 81 LEU A CA 1
ATOM 677 C C . LEU A 1 81 ? 2.820 31.349 6.673 1.00 62.78 81 LEU A C 1
ATOM 679 O O . LEU A 1 81 ? 3.085 32.444 7.166 1.00 62.78 81 LEU A O 1
ATOM 683 N N . LEU A 1 82 ? 2.081 31.223 5.564 1.00 60.94 82 LEU A N 1
ATOM 684 C CA . LEU A 1 82 ? 1.508 32.371 4.850 1.00 60.94 82 LEU A CA 1
ATOM 685 C C . LEU A 1 82 ? 0.449 33.111 5.685 1.00 60.94 82 LEU A C 1
ATOM 687 O O . LEU A 1 82 ? 0.438 34.338 5.703 1.00 60.94 82 LEU A O 1
ATOM 691 N N . ILE A 1 83 ? -0.403 32.390 6.421 1.00 65.19 83 ILE A N 1
ATOM 692 C CA . ILE A 1 83 ? -1.411 33.003 7.304 1.00 65.19 83 ILE A CA 1
ATOM 693 C C . ILE A 1 83 ? -0.740 33.766 8.459 1.00 65.19 83 ILE A C 1
ATOM 695 O O . ILE A 1 83 ? -1.127 34.899 8.730 1.00 65.19 83 ILE A O 1
ATOM 699 N N . ILE A 1 84 ? 0.299 33.198 9.086 1.00 68.94 84 ILE A N 1
ATOM 700 C CA . ILE A 1 84 ? 1.037 33.846 10.186 1.00 68.94 84 ILE A CA 1
ATOM 701 C C . ILE A 1 84 ? 1.735 35.131 9.708 1.00 68.94 84 ILE A C 1
ATOM 703 O O . ILE A 1 84 ? 1.687 36.148 10.403 1.00 68.94 84 ILE A O 1
ATOM 707 N N . GLN A 1 85 ? 2.332 35.125 8.510 1.00 57.69 85 GLN A N 1
ATOM 708 C CA . GLN A 1 85 ? 2.950 36.327 7.936 1.00 57.69 85 GLN A CA 1
ATOM 709 C C . GLN A 1 85 ? 1.932 37.442 7.648 1.00 57.69 85 GLN A C 1
ATOM 711 O O . GLN A 1 85 ? 2.216 38.601 7.945 1.00 57.69 85 GLN A O 1
ATOM 716 N N . VAL A 1 86 ? 0.740 37.110 7.140 1.00 68.44 86 VAL A N 1
ATOM 717 C CA . VAL A 1 86 ? -0.321 38.097 6.856 1.00 68.44 86 VAL A CA 1
ATOM 718 C C . VAL A 1 86 ? -0.923 38.676 8.143 1.00 68.44 86 VAL A C 1
ATOM 720 O O . VAL A 1 86 ? -1.181 39.875 8.208 1.00 68.44 86 VAL A O 1
ATOM 723 N N . THR A 1 87 ? -1.094 37.872 9.198 1.00 68.50 87 THR A N 1
ATOM 724 C CA . THR A 1 87 ? -1.603 38.370 10.491 1.00 68.50 87 THR A CA 1
ATOM 725 C C . THR A 1 87 ? -0.610 39.275 11.226 1.00 68.50 87 THR A C 1
ATOM 727 O O . THR A 1 87 ? -1.026 40.230 11.878 1.00 68.50 87 THR A O 1
ATOM 730 N N . LEU A 1 88 ? 0.697 39.012 11.101 1.00 70.00 88 LEU A N 1
ATOM 731 C CA . LEU A 1 88 ? 1.737 39.850 11.708 1.00 70.00 88 LEU A CA 1
ATOM 732 C C . LEU A 1 88 ? 1.875 41.205 10.998 1.00 70.00 88 LEU A C 1
ATOM 734 O O . LEU A 1 88 ? 2.142 42.201 11.658 1.00 70.00 88 LEU A O 1
ATOM 738 N N . TRP A 1 89 ? 1.634 41.259 9.686 1.00 59.84 89 TRP A N 1
ATOM 739 C CA . TRP A 1 89 ? 1.643 42.503 8.905 1.00 59.84 89 TRP A CA 1
ATOM 740 C C . TRP A 1 89 ? 0.437 43.417 9.155 1.00 59.84 89 TRP A C 1
ATOM 742 O O . TRP A 1 89 ? 0.557 44.619 8.987 1.00 59.84 89 TRP A O 1
ATOM 752 N N . LEU A 1 90 ? -0.714 42.876 9.563 1.00 61.25 90 LEU A N 1
ATOM 753 C CA . LEU A 1 90 ? -1.910 43.668 9.899 1.00 61.25 90 LEU A CA 1
ATOM 754 C C . LEU A 1 90 ? -1.861 44.287 11.310 1.00 61.25 90 LEU A C 1
ATOM 756 O O . LEU A 1 90 ? -2.777 45.012 11.687 1.00 61.25 90 LEU A O 1
ATOM 760 N N . SER A 1 91 ? -0.827 43.967 12.094 1.00 66.06 91 SER A N 1
ATOM 761 C CA . SER A 1 91 ? -0.655 44.424 13.481 1.00 66.06 91 SER A CA 1
ATOM 762 C C . SER A 1 91 ? 0.405 45.531 13.638 1.00 66.06 91 SER A C 1
ATOM 764 O O . SER A 1 91 ? 0.705 45.909 14.770 1.00 66.06 91 SER A O 1
ATOM 766 N N . PHE A 1 92 ? 0.965 46.032 12.531 1.00 64.56 92 PHE A N 1
ATOM 767 C CA . PHE A 1 92 ? 1.893 47.169 12.442 1.00 64.56 92 PHE A CA 1
ATOM 768 C C . PHE A 1 92 ? 1.337 48.202 11.461 1.00 64.56 92 PHE A C 1
ATOM 770 O O . PHE A 1 92 ? 1.528 49.408 11.726 1.00 64.56 92 PHE A O 1
#

Secondary structure (DSSP, 8-state):
--HHHHHHHHHHHHHHHHHTS----HHHHHHHHHHHHH-PPPPHHHHTSTT----S-TT--GGG--HHHHHHHHHHHHHHHHHHHHHHHTT-

Foldseek 3Di:
DVVVVVVVVVVVVVVVVVVPDDDDDPVVVVVVVVLLVVLDWDDPVQVVDPPDPDDTDPSNDPVNDDVVVVVVVVVVVVVVVVVVVVVVVVVD